Protein AF-A0A7C5JQJ0-F1 (afdb_monomer)

Solvent-accessible surface area (backbone atoms only — not comparable to full-atom values): 4087 Å² total; per-residue (Å²): 125,54,44,69,57,56,50,58,48,44,56,77,52,43,31,69,71,50,17,54,52,46,43,61,73,49,31,32,50,90,93,43,86,28,49,77,63,55,68,65,24,57,50,74,73,53,49,64,57,53,50,63,85,52,82,82,55,46,70,73,35,50,51,53,50,72,70,40,81,92

Nearest PDB structures (foldseek):
  5clc-assembly1_A  TM=7.937E-01  e=4.440E-01  Bacillus cereus
  5cl4-assembly1_A  TM=6.844E-01  e=3.036E-01  Bacillus cereus

Secondary structure (DSSP, 8-state):
--HHHHHHHHHTT--HHHHHHHHHHHT-STTSTTTT-------HHHHHHHGGGGTT--HHHHHHHHT---

Foldseek 3Di:
DALVQLVVLQLVQFDVVQQVVVCVVCVCDPPGRNPLQGDSSHDPVSNVVSCPVVPPPDPVRVVVNVPDSD

Radius of gyration: 13.29 Å; Cα contacts (8 Å, |Δi|>4): 76; chains: 1; bounding box: 24×23×33 Å

pLDDT: mean 95.28, std 2.63, range [81.25, 97.62]

Structure (mmCIF, N/CA/C/O backbone):
data_AF-A0A7C5JQJ0-F1
#
_entry.id   AF-A0A7C5JQJ0-F1
#
loop_
_atom_site.group_PDB
_atom_site.id
_atom_site.type_symbol
_atom_site.label_atom_id
_atom_site.label_alt_id
_atom_site.label_comp_id
_atom_site.label_asym_id
_atom_site.label_entity_id
_atom_site.label_seq_id
_atom_site.pdbx_PDB_ins_code
_atom_site.Cartn_x
_atom_site.Cartn_y
_atom_site.Cartn_z
_atom_site.occupancy
_atom_site.B_iso_or_equiv
_atom_site.auth_seq_id
_atom_site.auth_comp_id
_atom_site.auth_asym_id
_atom_site.auth_atom_id
_atom_site.pdbx_PDB_model_num
ATOM 1 N N . MET A 1 1 ? 4.979 -1.237 -18.499 1.00 81.25 1 MET A N 1
ATOM 2 C CA . MET A 1 1 ? 4.202 -1.686 -17.323 1.00 81.25 1 MET A CA 1
ATOM 3 C C . MET A 1 1 ? 3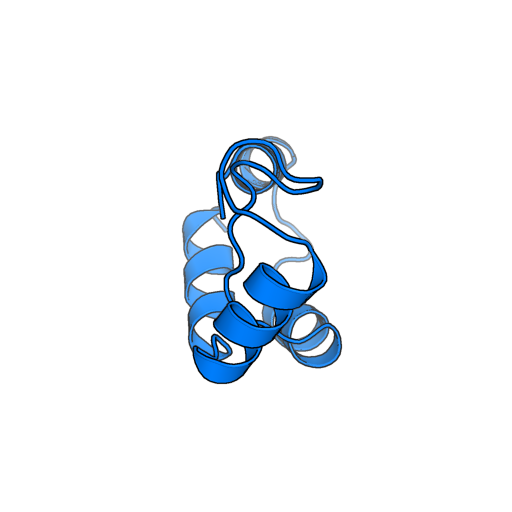.488 -0.483 -16.750 1.00 81.25 1 MET A C 1
ATOM 5 O O . MET A 1 1 ? 4.086 0.589 -16.765 1.00 81.25 1 MET A O 1
ATOM 9 N N . VAL A 1 2 ? 2.244 -0.637 -16.301 1.00 94.12 2 VAL A N 1
ATOM 10 C CA . VAL A 1 2 ? 1.472 0.466 -15.706 1.00 94.12 2 VAL A CA 1
ATOM 11 C C . VAL A 1 2 ? 1.150 0.181 -14.241 1.00 94.12 2 VAL A C 1
ATOM 13 O O . VAL A 1 2 ? 1.109 -0.973 -13.822 1.00 94.12 2 VAL A O 1
ATOM 16 N N . ALA A 1 3 ? 0.891 1.229 -13.462 1.00 95.00 3 ALA A N 1
ATOM 17 C CA . ALA A 1 3 ? 0.574 1.160 -12.036 1.00 95.00 3 ALA A CA 1
ATOM 18 C C . ALA A 1 3 ? -0.561 0.167 -11.727 1.00 95.00 3 ALA A C 1
ATOM 20 O O . ALA A 1 3 ? -0.490 -0.600 -10.769 1.00 95.00 3 ALA A O 1
ATOM 21 N N . ARG A 1 4 ? -1.575 0.108 -12.598 1.00 95.94 4 ARG A N 1
ATOM 22 C CA . ARG A 1 4 ? -2.712 -0.817 -12.466 1.00 95.94 4 ARG A CA 1
ATOM 23 C C . ARG A 1 4 ? -2.296 -2.292 -12.471 1.00 95.94 4 ARG A C 1
ATOM 25 O O . ARG A 1 4 ? -2.980 -3.122 -11.880 1.00 95.94 4 ARG A O 1
ATOM 32 N N . ASP A 1 5 ? -1.215 -2.639 -13.161 1.00 96.38 5 ASP A N 1
ATOM 33 C CA . ASP A 1 5 ? -0.738 -4.023 -13.208 1.00 96.38 5 ASP A CA 1
ATOM 34 C C . ASP A 1 5 ? -0.058 -4.406 -11.890 1.00 96.38 5 ASP A C 1
ATOM 36 O O . ASP A 1 5 ? -0.257 -5.515 -11.406 1.00 96.38 5 ASP A O 1
ATOM 40 N N . VAL A 1 6 ? 0.660 -3.464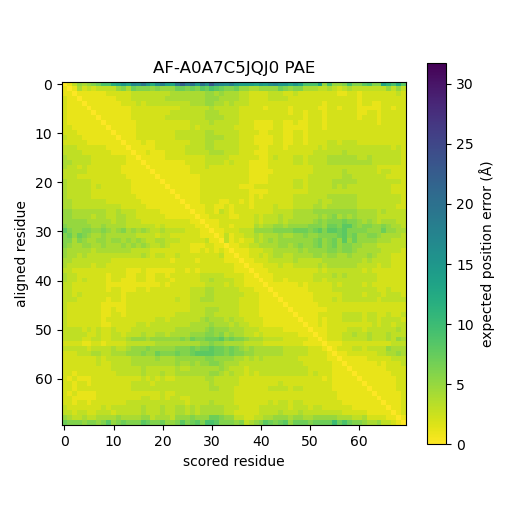 -11.267 1.00 95.94 6 VAL A N 1
ATOM 41 C CA . VAL A 1 6 ? 1.240 -3.645 -9.927 1.00 95.94 6 VAL A CA 1
ATOM 42 C C . VAL A 1 6 ? 0.138 -3.830 -8.886 1.00 95.94 6 VAL A C 1
ATOM 44 O O . VAL A 1 6 ? 0.213 -4.756 -8.085 1.00 95.94 6 VAL A O 1
ATOM 47 N N . GLN A 1 7 ? -0.905 -2.993 -8.924 1.00 95.56 7 GLN A N 1
ATOM 48 C CA . GLN A 1 7 ? -2.053 -3.114 -8.018 1.00 95.56 7 GLN A CA 1
ATOM 49 C C . GLN A 1 7 ? -2.734 -4.480 -8.157 1.00 95.56 7 GLN A C 1
ATOM 51 O O . GLN A 1 7 ? -2.899 -5.175 -7.160 1.00 95.56 7 GLN A O 1
ATOM 56 N N . ARG A 1 8 ? -3.020 -4.918 -9.391 1.00 95.62 8 ARG A N 1
ATOM 57 C CA . ARG A 1 8 ? -3.590 -6.251 -9.647 1.00 95.62 8 ARG A CA 1
ATOM 58 C C . ARG A 1 8 ? -2.698 -7.393 -9.172 1.00 95.62 8 ARG A C 1
ATOM 60 O O . ARG A 1 8 ? -3.208 -8.426 -8.747 1.00 95.62 8 ARG A O 1
ATOM 67 N N . GLU A 1 9 ? -1.378 -7.245 -9.251 1.00 96.94 9 GLU A N 1
ATOM 68 C CA . GLU A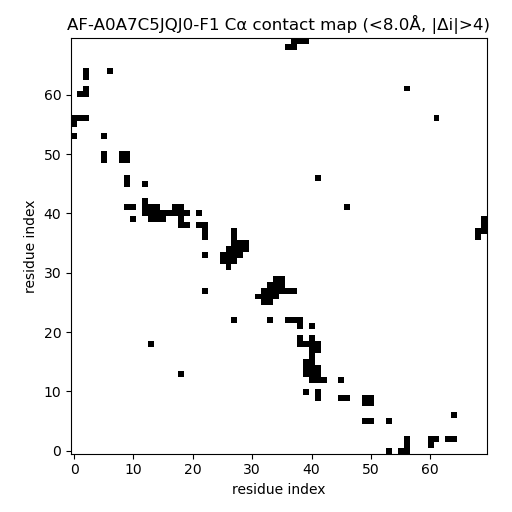 1 9 ? -0.470 -8.270 -8.735 1.00 96.94 9 GLU A CA 1
ATOM 69 C C . GLU A 1 9 ? -0.484 -8.321 -7.203 1.00 96.94 9 GLU A C 1
ATOM 71 O O . GLU A 1 9 ? -0.479 -9.407 -6.629 1.00 96.94 9 GLU A O 1
ATOM 76 N N . LEU A 1 10 ? -0.553 -7.166 -6.537 1.00 96.25 10 LEU A N 1
ATOM 77 C CA . LEU A 1 10 ? -0.649 -7.072 -5.078 1.00 96.25 10 LEU A CA 1
ATOM 78 C C . LEU A 1 10 ? -1.987 -7.604 -4.545 1.00 96.25 10 LEU A C 1
ATOM 80 O O . LEU A 1 10 ? -1.997 -8.295 -3.526 1.00 96.25 10 LEU A O 1
ATOM 84 N N . GLU A 1 11 ? -3.091 -7.360 -5.255 1.00 95.69 11 GLU A N 1
ATOM 85 C CA . GLU A 1 11 ? -4.435 -7.843 -4.905 1.00 95.69 11 GLU A CA 1
ATOM 86 C C . GLU A 1 11 ? -4.501 -9.371 -4.762 1.00 95.69 11 GLU A C 1
ATOM 88 O O . GLU A 1 11 ? -5.226 -9.878 -3.909 1.00 95.69 11 GLU A O 1
ATOM 93 N N . LYS A 1 12 ? -3.688 -10.123 -5.516 1.00 96.88 12 LYS A N 1
ATOM 94 C CA . LYS A 1 12 ? -3.598 -11.593 -5.395 1.00 96.88 12 LYS A CA 1
ATOM 95 C C . LYS A 1 12 ? -3.131 -12.065 -4.014 1.00 96.88 12 LYS A C 1
ATOM 97 O O . LYS A 1 12 ? -3.341 -13.222 -3.660 1.00 96.88 12 LYS A O 1
ATOM 102 N N . TYR A 1 13 ? -2.479 -11.187 -3.258 1.00 96.88 13 TYR A N 1
ATOM 103 C CA . TYR A 1 13 ? -1.960 -11.445 -1.918 1.00 96.88 13 TYR A CA 1
ATOM 104 C C . TYR A 1 13 ? -2.740 -10.689 -0.832 1.00 96.88 13 TYR A C 1
ATOM 106 O O . TYR A 1 13 ? -2.334 -10.707 0.334 1.00 96.88 13 TYR A O 1
ATOM 114 N N . ALA A 1 14 ? -3.829 -10.003 -1.196 1.00 96.62 14 ALA A N 1
ATOM 115 C CA . ALA A 1 14 ? -4.671 -9.284 -0.253 1.00 96.62 14 ALA A CA 1
ATOM 116 C C . ALA A 1 14 ? -5.348 -10.255 0.722 1.00 96.62 14 ALA A C 1
ATOM 118 O O . ALA A 1 14 ? -5.748 -11.367 0.370 1.00 96.62 14 ALA A O 1
ATOM 119 N N . ASN A 1 15 ? -5.466 -9.830 1.978 1.00 97.62 15 ASN A N 1
ATOM 120 C CA . ASN A 1 15 ? -6.068 -10.637 3.026 1.00 97.62 15 ASN A CA 1
ATOM 121 C C . ASN A 1 15 ? -6.893 -9.763 3.970 1.00 97.62 15 ASN A C 1
ATOM 123 O O . ASN A 1 15 ? -6.336 -8.959 4.721 1.00 97.62 15 ASN A O 1
ATOM 127 N N . ASP A 1 16 ? -8.209 -9.976 3.982 1.00 96.75 16 ASP A N 1
ATOM 128 C CA . ASP A 1 16 ? -9.146 -9.162 4.764 1.00 96.75 16 ASP A CA 1
ATOM 129 C C . ASP A 1 16 ? -8.889 -9.236 6.271 1.00 96.75 16 ASP A C 1
ATOM 131 O O . ASP A 1 16 ? -8.956 -8.232 6.973 1.00 96.75 16 ASP A O 1
ATOM 135 N N . LYS A 1 17 ? -8.506 -10.406 6.794 1.00 97.44 17 LYS A N 1
ATOM 136 C CA . LYS A 1 17 ? -8.186 -10.545 8.221 1.00 97.44 17 LYS A CA 1
ATOM 137 C C . LYS A 1 17 ? -6.979 -9.685 8.599 1.00 97.44 17 LYS A C 1
ATOM 139 O O . LYS A 1 17 ? -6.980 -9.045 9.652 1.00 97.44 17 LYS A O 1
ATOM 144 N N . ARG A 1 18 ? -5.949 -9.664 7.750 1.00 96.75 18 ARG A N 1
ATOM 145 C CA . ARG A 1 18 ? -4.760 -8.827 7.944 1.00 96.75 18 ARG A CA 1
ATOM 146 C C . ARG A 1 18 ? -5.082 -7.350 7.757 1.00 96.75 18 ARG A C 1
ATOM 148 O O . ARG A 1 18 ? -4.614 -6.551 8.558 1.00 96.75 18 ARG A O 1
ATOM 155 N N . LYS A 1 19 ? -5.880 -7.000 6.747 1.00 96.75 19 LYS A N 1
ATOM 156 C CA . LYS A 1 19 ? -6.393 -5.641 6.550 1.00 96.75 19 LYS A CA 1
ATOM 157 C C . LYS A 1 19 ? -7.070 -5.129 7.824 1.00 96.75 19 LYS A C 1
ATOM 159 O O . LYS A 1 19 ? -6.598 -4.148 8.381 1.00 96.75 19 LYS A O 1
ATOM 164 N N . ASN A 1 20 ? -8.061 -5.858 8.337 1.00 96.75 20 ASN A N 1
ATOM 165 C CA . ASN A 1 20 ? -8.804 -5.466 9.537 1.00 96.75 20 ASN A CA 1
ATOM 166 C C . ASN A 1 20 ? -7.888 -5.373 10.769 1.00 96.75 20 ASN A C 1
ATOM 168 O O . ASN A 1 20 ? -8.041 -4.487 11.603 1.00 96.75 20 ASN A O 1
ATOM 172 N N . SER A 1 21 ? -6.904 -6.275 10.878 1.00 97.31 21 SER A N 1
ATOM 173 C CA . SER A 1 21 ? -5.918 -6.238 11.969 1.00 97.31 21 SER A CA 1
ATOM 174 C C . SER A 1 21 ? -5.019 -4.999 11.890 1.00 97.31 21 SER A C 1
ATOM 176 O O . SER A 1 21 ? -4.683 -4.430 12.924 1.00 97.31 21 SER A O 1
ATOM 178 N N . ASN A 1 22 ? -4.630 -4.577 10.682 1.00 96.31 22 ASN A N 1
ATOM 179 C CA . ASN A 1 22 ? -3.860 -3.354 10.472 1.00 96.31 22 ASN A CA 1
ATOM 180 C C . ASN A 1 22 ? -4.712 -2.114 10.767 1.00 96.31 22 ASN A C 1
ATOM 182 O O . ASN A 1 22 ? -4.260 -1.256 11.510 1.00 96.31 22 ASN A O 1
ATOM 186 N N . GLU A 1 23 ? -5.936 -2.041 10.240 1.00 95.94 23 GLU A N 1
ATOM 187 C CA . GLU A 1 23 ? -6.867 -0.927 10.486 1.00 95.94 23 GLU A CA 1
ATOM 188 C C . GLU A 1 23 ? -7.115 -0.729 11.990 1.00 95.94 23 GLU A C 1
ATOM 190 O O . GLU A 1 23 ? -7.000 0.383 12.502 1.00 95.94 23 GLU A O 1
ATOM 195 N N . TRP A 1 24 ? -7.323 -1.821 12.735 1.00 96.12 24 TRP A N 1
ATOM 196 C CA . TRP A 1 24 ? -7.427 -1.779 14.196 1.00 96.12 24 TRP A CA 1
ATOM 197 C C . TRP A 1 24 ? -6.125 -1.333 14.881 1.00 96.12 24 TRP A C 1
ATOM 199 O O . TRP A 1 24 ? -6.152 -0.498 15.782 1.00 96.12 24 TRP A O 1
ATOM 209 N N . PHE A 1 25 ? -4.975 -1.877 14.469 1.00 96.56 25 PHE A N 1
ATOM 210 C CA . PHE A 1 25 ? -3.683 -1.556 15.083 1.00 96.56 25 PHE A CA 1
ATOM 211 C C . PHE A 1 25 ? -3.285 -0.089 14.871 1.00 96.56 25 PHE A C 1
ATOM 213 O O . PHE A 1 25 ? -2.793 0.556 15.797 1.00 96.56 25 PHE A O 1
ATOM 220 N N . PHE A 1 26 ? -3.505 0.432 13.662 1.00 96.38 26 PHE A N 1
ATOM 221 C CA . PHE A 1 26 ? -3.199 1.813 13.291 1.00 96.38 26 PHE A CA 1
ATOM 222 C C . PHE A 1 26 ? -4.299 2.802 13.671 1.00 96.38 26 PHE A C 1
ATOM 224 O O . PHE A 1 26 ? -4.052 4.004 13.595 1.00 96.38 26 PHE A O 1
ATOM 231 N N . LYS A 1 27 ? -5.450 2.311 14.151 1.00 96.44 27 LYS A N 1
ATOM 232 C CA . LYS A 1 27 ? -6.563 3.127 14.637 1.00 96.44 27 LYS A CA 1
ATOM 233 C C . LYS A 1 27 ? -7.043 4.097 13.562 1.00 96.44 27 LYS A C 1
ATOM 235 O O . LYS A 1 27 ? -6.771 5.295 13.616 1.00 96.44 27 LYS A O 1
ATOM 240 N N . THR A 1 28 ? -7.656 3.540 12.522 1.00 96.31 28 THR A N 1
ATOM 241 C CA . THR A 1 28 ? -8.037 4.287 11.314 1.00 96.31 28 THR A CA 1
ATOM 242 C C . THR A 1 28 ? -9.414 4.943 11.388 1.00 96.31 28 THR A C 1
ATOM 244 O O . THR A 1 28 ? -9.907 5.452 10.377 1.00 96.31 28 THR A O 1
ATOM 247 N N . GLU A 1 29 ? -10.070 4.917 12.551 1.00 93.88 29 GLU A N 1
ATOM 248 C CA . GLU A 1 29 ? -11.361 5.573 12.734 1.00 93.88 29 GLU A CA 1
ATOM 249 C C . GLU A 1 29 ? -11.217 7.098 12.861 1.00 93.88 29 GLU A C 1
ATOM 251 O O . GLU A 1 29 ? -10.132 7.658 13.027 1.00 93.88 29 GLU A O 1
ATOM 256 N N . LYS A 1 30 ? -12.348 7.798 12.745 1.00 95.44 30 LYS A N 1
ATOM 257 C CA . LYS A 1 30 ? -12.395 9.258 12.832 1.00 95.44 30 LYS A CA 1
ATOM 258 C C . LYS A 1 30 ? -11.931 9.740 14.210 1.00 95.44 30 LYS A C 1
ATOM 260 O O . LYS A 1 30 ? -12.487 9.329 15.224 1.00 95.44 30 LYS A O 1
ATOM 265 N N . GLY A 1 31 ? -10.997 10.687 14.233 1.00 95.44 31 GLY A N 1
ATOM 266 C CA . GLY A 1 31 ? -10.405 11.240 15.448 1.00 95.44 31 GLY A CA 1
ATOM 267 C C . GLY A 1 31 ? -9.264 10.402 16.027 1.00 95.44 31 GLY A C 1
ATOM 268 O O . GLY A 1 31 ? -8.770 10.732 17.105 1.00 95.44 31 GLY A O 1
ATOM 269 N N . GLU A 1 32 ? -8.847 9.336 15.341 1.00 96.06 32 GLU A N 1
ATOM 270 C CA . GLU A 1 32 ? -7.744 8.479 15.759 1.00 96.06 32 GLU A CA 1
ATOM 271 C C . GLU A 1 32 ? -6.455 8.718 14.946 1.00 96.06 32 GLU A C 1
ATOM 273 O O . GLU A 1 32 ? -6.374 9.600 14.094 1.00 96.06 32 GLU A O 1
ATOM 278 N N . TYR A 1 33 ? -5.395 7.967 15.267 1.00 93.75 33 TYR A N 1
ATOM 279 C CA . TYR A 1 33 ? -4.041 8.202 14.757 1.00 93.75 33 TYR A CA 1
ATOM 280 C C . TYR A 1 33 ? -3.922 8.028 13.238 1.00 93.75 33 TYR A C 1
ATOM 282 O O . TYR A 1 33 ? -3.294 8.855 12.582 1.00 93.75 33 TYR A O 1
ATOM 290 N N . GLY A 1 34 ? -4.509 6.962 12.696 1.00 93.00 34 GLY A N 1
ATOM 291 C CA . GLY A 1 34 ? -4.487 6.643 11.272 1.00 93.00 34 GLY A CA 1
ATOM 292 C C . GLY A 1 34 ? -5.760 7.073 10.552 1.00 93.00 34 GLY A C 1
ATOM 293 O O . GLY A 1 34 ? -6.164 6.390 9.614 1.00 93.00 34 GLY A O 1
ATOM 294 N N . GLU A 1 35 ? -6.461 8.115 11.022 1.00 95.56 35 GLU A N 1
ATOM 295 C CA . GLU A 1 35 ? -7.730 8.544 10.421 1.00 95.56 35 GLU A CA 1
ATOM 296 C C . GLU A 1 35 ? -7.598 8.675 8.893 1.00 95.56 35 GLU A C 1
ATOM 298 O O . GLU A 1 35 ? -6.831 9.487 8.376 1.00 95.56 35 GLU A O 1
ATOM 303 N N . GLY A 1 36 ? -8.389 7.881 8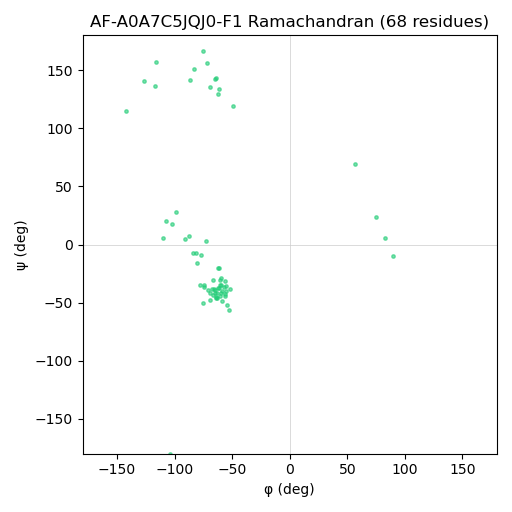.167 1.00 92.56 36 GLY A N 1
ATOM 304 C CA . GLY A 1 36 ? -8.432 7.900 6.704 1.00 92.56 36 GLY A CA 1
ATOM 305 C C . GLY A 1 36 ? -7.447 6.964 5.997 1.00 92.56 36 GLY A C 1
ATOM 306 O O . GLY A 1 36 ? -7.617 6.754 4.790 1.00 92.56 36 GLY A O 1
ATOM 307 N N . ASP A 1 37 ? -6.496 6.355 6.711 1.00 94.81 37 ASP A N 1
ATOM 308 C CA . ASP A 1 37 ? -5.615 5.331 6.148 1.00 94.81 37 ASP A CA 1
ATOM 309 C C . ASP A 1 37 ? -6.415 4.091 5.734 1.00 94.81 37 ASP A C 1
ATOM 311 O O . ASP A 1 37 ? -7.373 3.673 6.390 1.00 94.81 37 ASP A O 1
ATOM 315 N N . ARG A 1 38 ? -6.004 3.473 4.622 1.00 94.69 38 ARG A N 1
ATOM 316 C CA . ARG A 1 38 ? -6.611 2.244 4.100 1.00 94.69 38 ARG A CA 1
ATOM 317 C C . ARG A 1 38 ? -5.537 1.199 3.892 1.00 94.69 38 ARG A C 1
ATOM 319 O O . ARG A 1 38 ? -4.451 1.493 3.403 1.00 94.69 38 ARG A O 1
ATOM 326 N N . PHE A 1 39 ? -5.866 -0.048 4.207 1.00 95.19 39 PHE A N 1
ATOM 327 C CA . PHE A 1 39 ? -4.934 -1.157 4.058 1.00 95.19 39 PHE A CA 1
ATOM 328 C C . PHE A 1 39 ? -5.445 -2.173 3.035 1.00 95.19 39 PHE A C 1
ATOM 330 O O . PHE A 1 39 ? -6.600 -2.584 3.062 1.00 95.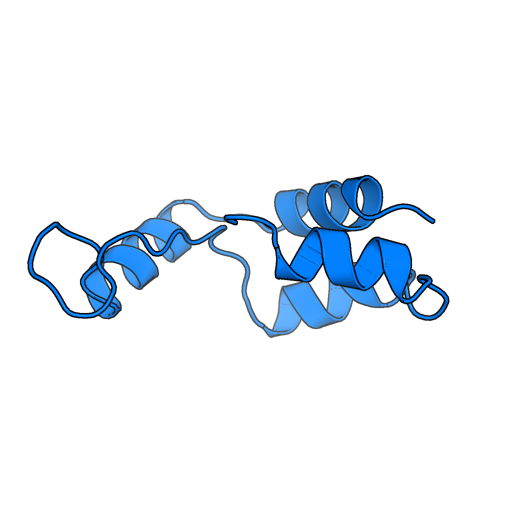19 39 PHE A O 1
ATOM 337 N N . MET A 1 40 ? -4.556 -2.648 2.159 1.00 95.62 40 MET A N 1
ATOM 338 C CA . MET A 1 40 ? -4.840 -3.773 1.251 1.00 95.62 40 MET A CA 1
ATOM 339 C C . MET A 1 40 ? -4.690 -5.141 1.949 1.00 95.62 40 MET A C 1
ATOM 341 O O . MET A 1 40 ? -5.134 -6.170 1.451 1.00 95.62 40 MET A O 1
ATOM 345 N N . GLY A 1 41 ? -4.039 -5.182 3.118 1.00 96.88 41 GLY A N 1
ATOM 346 C CA . GLY A 1 41 ? -3.815 -6.430 3.854 1.00 96.88 41 GLY A CA 1
ATOM 347 C C . GLY A 1 41 ? -2.730 -7.330 3.253 1.00 96.88 41 GLY A C 1
ATOM 348 O O . GLY A 1 41 ? -2.727 -8.527 3.520 1.00 96.88 41 GLY A O 1
ATOM 349 N N . VAL A 1 42 ? -1.789 -6.778 2.480 1.00 97.56 42 VAL A N 1
ATOM 350 C CA . VAL A 1 42 ? -0.649 -7.524 1.916 1.00 97.56 42 VAL A CA 1
ATOM 351 C C . VAL A 1 42 ? 0.519 -7.556 2.912 1.00 97.56 42 VAL A C 1
ATOM 353 O O . VAL A 1 42 ? 0.774 -6.600 3.651 1.00 97.56 42 VAL 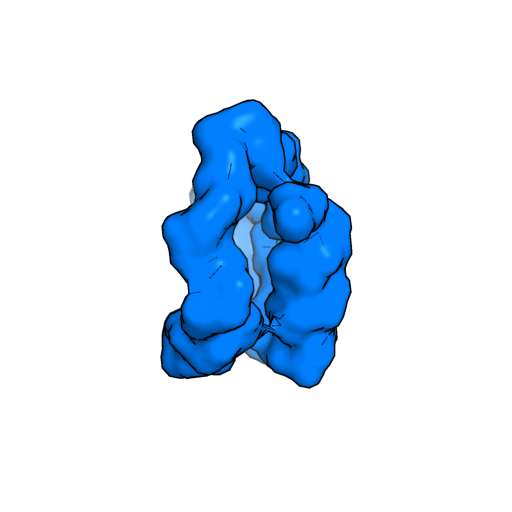A O 1
ATOM 356 N N . SER A 1 43 ? 1.231 -8.681 2.996 1.00 96.31 43 SER A N 1
ATOM 357 C CA . SER A 1 43 ? 2.416 -8.814 3.853 1.00 96.31 43 SER A CA 1
ATOM 358 C C . SER A 1 43 ? 3.673 -8.264 3.164 1.00 96.31 43 SER A C 1
ATOM 360 O O . SER A 1 43 ? 3.796 -8.336 1.945 1.00 96.31 43 SER A O 1
ATOM 362 N N . MET A 1 44 ? 4.660 -7.764 3.919 1.00 95.81 44 MET A N 1
ATOM 363 C CA . MET A 1 44 ? 5.925 -7.307 3.316 1.00 95.81 44 MET A CA 1
ATOM 364 C C . MET A 1 44 ? 6.644 -8.379 2.477 1.00 95.81 44 MET A C 1
ATOM 366 O O . MET A 1 44 ? 7.141 -8.049 1.398 1.00 95.81 44 MET A O 1
ATOM 370 N N . PRO A 1 45 ? 6.729 -9.652 2.917 1.00 97.06 45 PRO A N 1
ATOM 371 C CA . PRO A 1 45 ? 7.247 -10.719 2.069 1.00 97.06 45 PRO A CA 1
ATOM 372 C C . PRO A 1 45 ? 6.513 -10.856 0.733 1.00 97.06 45 PRO A C 1
ATOM 374 O O . PRO A 1 45 ? 7.171 -11.068 -0.282 1.00 97.06 45 PRO A O 1
ATOM 377 N N . ASP A 1 46 ? 5.188 -10.721 0.718 1.00 97.19 46 ASP A N 1
ATOM 378 C CA . ASP A 1 46 ? 4.392 -10.892 -0.499 1.00 97.19 46 ASP A CA 1
ATOM 379 C C . ASP A 1 46 ? 4.460 -9.673 -1.418 1.00 97.19 46 ASP A C 1
ATOM 381 O O . ASP A 1 46 ? 4.600 -9.858 -2.625 1.00 97.19 46 ASP A O 1
ATOM 385 N N . ILE A 1 47 ? 4.540 -8.451 -0.872 1.00 96.00 47 ILE A N 1
ATOM 386 C CA . ILE A 1 47 ? 4.877 -7.254 -1.664 1.00 96.00 47 ILE A CA 1
ATOM 387 C C . ILE A 1 47 ? 6.188 -7.491 -2.408 1.00 96.00 47 ILE A C 1
ATOM 389 O O . ILE A 1 47 ? 6.238 -7.370 -3.629 1.00 96.00 47 ILE A O 1
ATOM 393 N N . ARG A 1 48 ? 7.245 -7.904 -1.692 1.00 95.69 48 ARG A N 1
ATOM 394 C CA . ARG A 1 48 ? 8.557 -8.167 -2.302 1.00 95.69 48 ARG A CA 1
ATOM 395 C C . ARG A 1 48 ? 8.514 -9.242 -3.383 1.00 95.69 48 ARG A C 1
ATOM 397 O O . ARG A 1 48 ? 9.359 -9.201 -4.267 1.00 95.69 48 ARG A O 1
ATOM 404 N N . LYS A 1 49 ? 7.595 -10.210 -3.315 1.00 95.12 49 LYS A N 1
ATOM 405 C CA . LYS A 1 49 ? 7.407 -11.214 -4.376 1.00 95.12 49 LYS A CA 1
ATOM 406 C C . LYS A 1 49 ? 6.679 -10.609 -5.575 1.00 95.12 49 LYS A C 1
ATOM 408 O O . LYS A 1 49 ? 7.188 -10.727 -6.686 1.00 95.12 49 LYS A O 1
ATOM 413 N N . ALA A 1 50 ? 5.551 -9.940 -5.336 1.00 94.31 50 ALA A N 1
ATOM 414 C CA . ALA A 1 50 ? 4.691 -9.359 -6.363 1.00 94.31 50 ALA A CA 1
ATOM 415 C C . ALA A 1 50 ? 5.431 -8.328 -7.230 1.00 94.31 50 ALA A C 1
ATOM 417 O O . ALA A 1 50 ? 5.294 -8.325 -8.450 1.00 94.31 50 ALA A O 1
ATOM 418 N N . ILE A 1 51 ? 6.284 -7.491 -6.626 1.00 93.94 51 ILE A N 1
ATOM 419 C CA . ILE A 1 51 ? 6.931 -6.391 -7.355 1.00 93.94 51 ILE A CA 1
ATOM 420 C C . ILE A 1 51 ? 8.171 -6.796 -8.169 1.00 93.94 51 ILE A C 1
ATOM 422 O O . ILE A 1 51 ? 8.693 -5.963 -8.909 1.00 93.94 51 ILE A O 1
ATOM 426 N N . LYS A 1 52 ? 8.670 -8.041 -8.067 1.00 93.31 52 LYS A N 1
ATOM 427 C CA . LYS A 1 52 ? 9.933 -8.455 -8.725 1.00 93.31 52 LYS A CA 1
ATOM 428 C C . LYS A 1 52 ? 9.940 -8.210 -10.233 1.00 93.31 52 LYS A C 1
ATOM 430 O O . LYS A 1 52 ? 10.982 -7.868 -10.782 1.00 93.31 52 LYS A O 1
ATOM 435 N N . GLY A 1 53 ? 8.792 -8.379 -10.888 1.00 92.25 53 GLY A N 1
ATOM 436 C CA . GLY A 1 53 ? 8.645 -8.165 -12.329 1.00 92.25 53 GLY A CA 1
ATOM 437 C C . GLY A 1 53 ? 8.570 -6.695 -12.749 1.00 92.25 53 GLY A C 1
ATOM 438 O O . GLY A 1 53 ? 8.638 -6.414 -13.938 1.00 92.25 53 GLY A O 1
ATOM 439 N N . PHE A 1 54 ? 8.453 -5.761 -11.800 1.00 94.94 54 PHE A N 1
ATOM 440 C CA . PHE A 1 54 ? 8.125 -4.358 -12.062 1.00 94.94 54 PHE A CA 1
ATOM 441 C C . PHE A 1 54 ? 9.306 -3.393 -11.879 1.00 94.94 54 PHE A C 1
ATOM 443 O O . PHE A 1 54 ? 9.107 -2.190 -11.733 1.00 94.94 54 PHE A O 1
ATOM 450 N N . SER A 1 55 ? 10.547 -3.887 -11.919 1.00 91.88 55 SER A N 1
ATOM 451 C CA . SER A 1 55 ? 11.756 -3.082 -11.669 1.00 91.88 55 SER A CA 1
ATOM 452 C C . SER A 1 55 ? 11.981 -1.932 -12.660 1.00 91.88 55 SER A C 1
ATOM 454 O O . SER A 1 55 ? 12.700 -0.990 -12.343 1.00 91.88 55 SER A O 1
ATOM 456 N N . THR A 1 56 ? 11.363 -1.982 -13.842 1.00 95.12 56 THR A N 1
ATOM 457 C CA . THR A 1 56 ? 11.486 -0.963 -14.899 1.00 95.12 56 THR A CA 1
ATOM 458 C C . THR A 1 56 ? 10.276 -0.024 -14.984 1.00 95.12 56 THR A C 1
ATOM 460 O O . THR A 1 56 ? 10.061 0.628 -16.008 1.00 95.12 56 THR A O 1
ATOM 463 N N . LEU A 1 57 ? 9.450 0.043 -13.932 1.00 95.69 57 LEU A N 1
ATOM 464 C CA . LEU A 1 57 ? 8.314 0.965 -13.862 1.00 95.69 57 LEU A CA 1
ATOM 465 C C . LEU A 1 57 ? 8.801 2.426 -13.929 1.00 95.69 57 LEU A C 1
ATOM 467 O O . LEU A 1 57 ? 9.755 2.801 -13.252 1.00 95.69 57 LEU A O 1
ATOM 471 N N . SER A 1 58 ? 8.152 3.260 -14.746 1.00 96.88 58 SER A N 1
ATOM 472 C CA . SER A 1 58 ? 8.544 4.667 -14.877 1.00 96.88 58 SER A CA 1
ATOM 473 C C . SER A 1 58 ? 8.182 5.469 -13.625 1.00 96.88 58 SER A C 1
ATOM 475 O O . SER A 1 58 ? 7.228 5.137 -12.919 1.00 96.88 58 SER A O 1
ATOM 477 N N . PHE A 1 59 ? 8.880 6.584 -13.386 1.00 96.62 59 PHE A N 1
ATOM 478 C CA . PHE A 1 59 ? 8.560 7.475 -12.265 1.00 96.62 59 PHE A CA 1
ATOM 479 C C . PHE A 1 59 ? 7.116 7.978 -12.298 1.00 96.62 59 PHE A C 1
ATOM 481 O O . PHE A 1 59 ? 6.482 8.047 -11.255 1.00 96.62 59 PHE A O 1
ATOM 488 N N . THR A 1 60 ? 6.559 8.246 -13.482 1.00 97.62 60 THR A N 1
ATOM 489 C CA . THR A 1 60 ? 5.151 8.640 -13.630 1.00 97.62 60 THR A CA 1
ATOM 490 C C . THR A 1 60 ? 4.193 7.570 -13.106 1.00 97.62 60 THR A C 1
ATOM 492 O O . THR A 1 60 ? 3.216 7.890 -12.435 1.00 97.62 60 THR A O 1
ATOM 495 N N . GLU A 1 61 ? 4.461 6.295 -13.386 1.00 97.25 61 GLU A N 1
ATOM 496 C CA . GLU A 1 61 ? 3.632 5.191 -12.896 1.00 97.25 61 GLU A CA 1
ATOM 497 C C . GLU A 1 61 ? 3.860 4.929 -11.400 1.00 97.25 61 GLU A C 1
ATOM 499 O O . GLU A 1 61 ? 2.902 4.661 -10.679 1.00 97.25 61 GLU A O 1
ATOM 504 N N . ILE A 1 62 ? 5.089 5.098 -10.899 1.00 95.81 62 ILE A N 1
ATOM 505 C CA . ILE A 1 62 ? 5.378 5.057 -9.456 1.00 95.81 62 ILE A CA 1
ATOM 506 C C . ILE A 1 62 ? 4.608 6.164 -8.724 1.00 95.81 62 ILE A C 1
ATOM 508 O O . ILE A 1 62 ? 3.980 5.900 -7.703 1.00 95.81 62 ILE A O 1
ATOM 512 N N . SER A 1 63 ? 4.579 7.388 -9.260 1.00 97.56 63 SER A N 1
ATOM 513 C CA . SER A 1 63 ? 3.803 8.488 -8.680 1.00 97.56 63 SER A CA 1
ATOM 514 C C . SER A 1 63 ? 2.311 8.170 -8.607 1.00 97.56 63 SER A C 1
ATOM 516 O O . SER A 1 63 ? 1.660 8.571 -7.648 1.00 97.56 63 SER A O 1
ATOM 518 N N . LYS A 1 64 ? 1.750 7.428 -9.570 1.00 97.25 64 LYS A N 1
ATOM 519 C CA . LYS A 1 64 ? 0.349 6.981 -9.487 1.00 97.25 64 LYS A CA 1
ATOM 520 C C . LYS A 1 64 ? 0.125 6.011 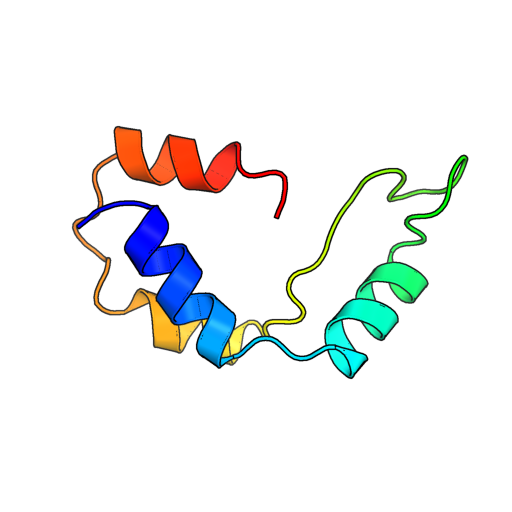-8.328 1.00 97.25 64 LYS A C 1
ATOM 522 O O . LYS A 1 64 ? -0.900 6.11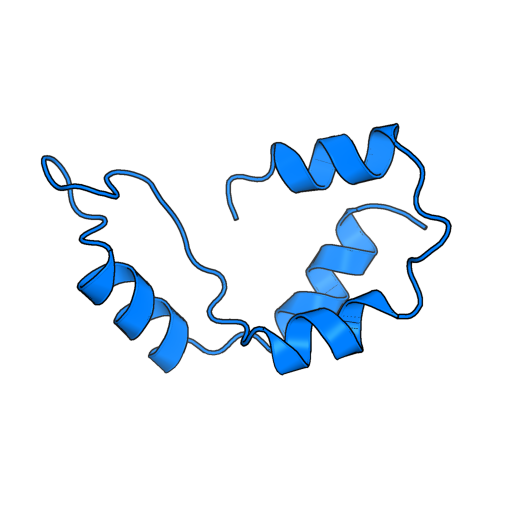3 -7.669 1.00 97.25 64 LYS A O 1
ATOM 527 N N . LEU A 1 65 ? 1.075 5.108 -8.071 1.00 95.50 65 LEU A N 1
ATOM 528 C CA . LEU A 1 65 ? 1.013 4.192 -6.927 1.00 95.50 65 LEU A CA 1
ATOM 529 C C . LEU A 1 65 ? 1.124 4.944 -5.596 1.00 95.50 65 LEU A C 1
ATOM 531 O O . LEU A 1 65 ? 0.349 4.677 -4.692 1.00 95.50 65 LEU A O 1
ATOM 535 N N . LEU A 1 66 ? 2.035 5.915 -5.490 1.00 94.69 66 LEU A N 1
ATOM 536 C CA . LEU A 1 66 ? 2.224 6.705 -4.265 1.00 94.69 66 LEU A CA 1
ATOM 537 C C . LEU A 1 66 ? 1.029 7.606 -3.924 1.00 94.69 66 LEU A C 1
ATOM 539 O O . LEU A 1 66 ? 0.787 7.871 -2.755 1.00 94.69 66 LEU A O 1
ATOM 543 N N . ASN A 1 67 ? 0.299 8.082 -4.935 1.00 95.50 67 ASN A N 1
ATOM 544 C CA . ASN A 1 67 ? -0.911 8.890 -4.747 1.00 95.50 67 ASN A CA 1
ATOM 545 C C . ASN A 1 67 ? -2.193 8.040 -4.68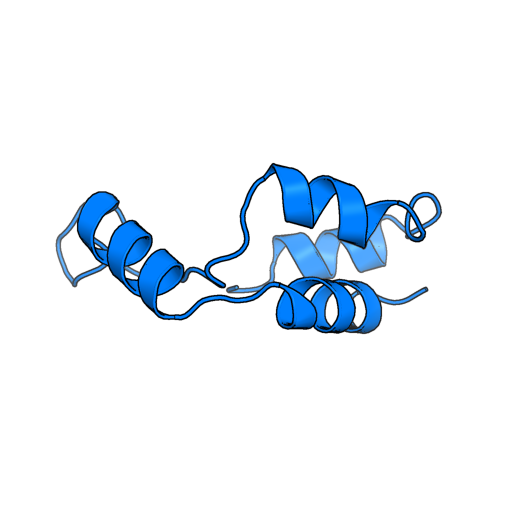2 1.00 95.50 67 ASN A C 1
ATOM 547 O O . ASN A 1 67 ? -3.296 8.587 -4.661 1.00 95.50 67 ASN A O 1
ATOM 551 N N . SER A 1 68 ? -2.068 6.712 -4.702 1.00 94.00 68 SER A N 1
ATOM 552 C CA . SER A 1 68 ? -3.201 5.813 -4.512 1.00 94.00 68 SER A CA 1
ATOM 553 C C . SER A 1 68 ? -3.675 5.903 -3.058 1.00 94.00 68 SER A C 1
ATOM 555 O O . SER A 1 68 ? -2.846 5.863 -2.153 1.00 94.00 68 SER A O 1
ATOM 557 N N . PRO A 1 69 ? -4.992 5.978 -2.794 1.00 88.94 69 PRO A N 1
ATOM 558 C CA . PRO A 1 69 ? -5.522 5.938 -1.430 1.00 88.94 69 PRO A CA 1
ATOM 559 C C . PRO A 1 69 ? -5.440 4.536 -0.796 1.00 88.94 69 PRO A C 1
ATOM 561 O O . PRO A 1 69 ? -5.987 4.334 0.284 1.00 88.94 69 PRO A O 1
ATOM 564 N N . ILE A 1 70 ? -4.864 3.562 -1.508 1.00 84.62 70 ILE A N 1
ATOM 565 C CA . ILE A 1 70 ? -4.700 2.143 -1.166 1.00 84.62 70 ILE A CA 1
ATOM 566 C C . ILE A 1 70 ? -3.307 1.695 -1.596 1.00 84.62 70 ILE A C 1
ATOM 568 O O . ILE A 1 70 ? -2.940 2.039 -2.748 1.00 84.62 70 ILE A O 1
#

Sequence (70 aa):
MVARDVQRELEKYANDKRKNSNEWFFKTEKGEYGEGDRFMGVSMPDIRKAIKGFSTLSFTEISKLLNSPI

Mean predicted aligned error: 2.75 Å